Protein AF-0000000073372579 (afdb_homodimer)

pLDDT: mean 91.68, std 15.16, range [35.75, 98.88]

Solvent-accessible surface area (backbone atoms only — not comparable to full-atom values): 8568 Å² total; per-residue (Å²): 128,79,78,60,24,72,84,44,45,38,68,38,68,89,41,78,76,35,45,50,17,38,57,98,52,90,52,34,40,37,54,56,30,42,46,43,29,74,65,50,48,75,66,58,50,29,69,77,37,67,91,45,51,71,68,54,56,28,21,37,29,36,46,51,16,52,50,56,68,63,58,71,76,74,75,126,129,79,76,59,26,70,82,44,43,37,69,39,68,89,43,78,75,35,45,50,16,39,57,97,53,89,50,33,38,34,56,55,31,41,46,43,29,74,64,48,48,74,65,58,50,30,69,77,37,68,92,47,50,72,67,54,56,27,20,37,29,37,46,51,17,52,52,56,69,62,59,71,76,74,74,127

Secondary structure (DSSP, 8-state):
----GGGTEEE-TTSGGG-EEETTSS-BHHHHHHHHHTT--HHHHHHH-TT--HHHHHHHHHHHHHHHHH------/----GGGTEEE-TTSGGG-EEETTSS-BHHHHHHHHHTT--HHHHHHH-TT--HHHHHHHHHHHHHHHHH------

Radius of gyration: 15.0 Å; Cα contacts (8 Å, |Δi|>4): 223; chains: 2; bounding box: 38×39×27 Å

Organism: Flavobacterium johnsoniae (strain ATCC 17061 / DSM 2064 / JCM 8514 / BCRC 14874 / CCUG 350202 / NBRC 14942 / NCIMB 11054 / UW101) (NCBI:txid376686)

Foldseek 3Di:
DPLQLVVQWDFDCVAPNRAIAGPPDNHHLVNLVVCVVVPDDQVNVCVVPVVDDPSNSVSSVVVVVVVVVVPDPPDD/DPLQLVVQWDFDCVAPNRAIAGPPDNHHLVNLVVCVVVPDDQVNVCVVPVVDDPSNSVSSVVVVVVVVVVPDPPDD

Nearest PDB structures (foldseek):
  2ga1-assembly1_B  TM=8.868E-01  e=1.954E-04  Trichormus variabilis ATCC 29413
  5af3-assembly1_B  TM=8.336E-01  e=3.676E-03  Mycobacterium tuberculosis H37Rv
  5af3-assembly1_A  TM=8.341E-01  e=8.337E-03  Mycobacterium tuberculosis H37Rv
  2ga1-assembly1_B  TM=8.869E-01  e=1.954E-04  Trichormus variabilis ATCC 29413
  5af3-assembly1_B  TM=8.335E-01  e=3.676E-03  Mycobacterium tuberculosis H37Rv

Structure (mmCIF, N/CA/C/O backbone):
data_AF-0000000073372579-model_v1
#
loop_
_entity.id
_entity.type
_entity.pdbx_description
1 polymer 'DUF433 domain-containing protein'
#
loop_
_atom_site.group_PDB
_atom_site.id
_atom_site.type_symbol
_atom_site.label_atom_id
_atom_site.label_alt_id
_atom_site.label_comp_id
_atom_site.label_asym_id
_atom_site.label_entity_id
_atom_site.label_seq_id
_atom_site.pdbx_PDB_ins_code
_atom_site.Cartn_x
_atom_site.Cartn_y
_atom_site.Cartn_z
_atom_site.occupancy
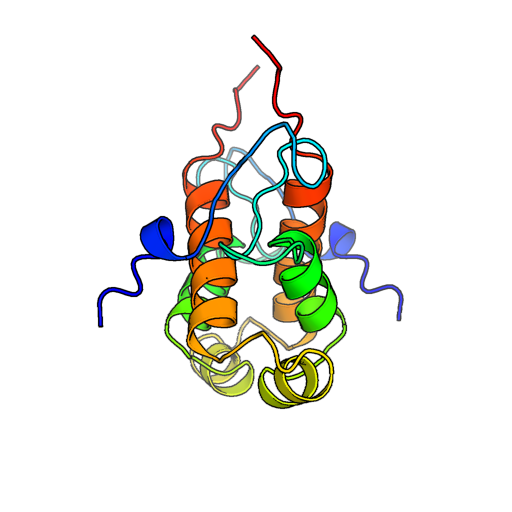_atom_site.B_iso_or_equiv
_atom_site.auth_seq_id
_atom_site.auth_comp_id
_atom_site.auth_a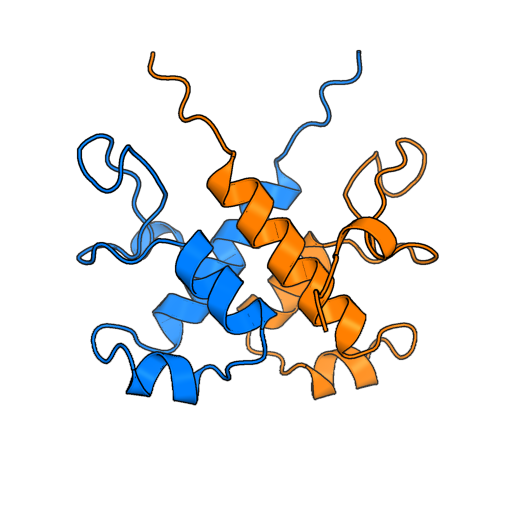sym_id
_atom_site.auth_atom_id
_atom_site.pdbx_PDB_model_num
ATOM 1 N N . MET A 1 1 ? -5.254 -12.469 15.055 1 38.47 1 MET A N 1
ATOM 2 C CA . MET A 1 1 ? -4.762 -13.039 13.805 1 38.47 1 MET A CA 1
ATOM 3 C C . MET A 1 1 ? -3.584 -12.227 13.266 1 38.47 1 MET A C 1
ATOM 5 O O . MET A 1 1 ? -3.721 -11.039 12.992 1 38.47 1 MET A O 1
ATOM 9 N N . ASN A 1 2 ? -2.465 -12.438 13.742 1 44.81 2 ASN A N 1
ATOM 10 C CA . ASN A 1 2 ? -1.222 -11.742 13.414 1 44.81 2 ASN A CA 1
ATOM 11 C C . ASN A 1 2 ? -0.995 -11.695 11.906 1 44.81 2 ASN A C 1
ATOM 13 O O . ASN A 1 2 ? -0.797 -12.727 11.266 1 44.81 2 ASN A O 1
ATOM 17 N N . ASN A 1 3 ? -1.798 -10.961 11.125 1 57.41 3 ASN A N 1
ATOM 18 C CA . ASN A 1 3 ? -1.724 -10.992 9.672 1 57.41 3 ASN A CA 1
ATOM 19 C C . ASN A 1 3 ? -0.281 -10.906 9.18 1 57.41 3 ASN A C 1
ATOM 21 O O . ASN A 1 3 ? 0.253 -9.812 9.008 1 57.41 3 ASN A O 1
ATOM 25 N N . ASN A 1 4 ? 0.345 -12.102 9.602 1 79.12 4 ASN A N 1
ATOM 26 C CA . ASN A 1 4 ? 1.738 -12.188 9.18 1 79.12 4 ASN A CA 1
ATOM 27 C C . ASN A 1 4 ? 1.854 -12.312 7.66 1 79.12 4 ASN A C 1
ATOM 29 O O . ASN A 1 4 ? 1.575 -13.375 7.102 1 79.12 4 ASN A O 1
ATOM 33 N N . TRP A 1 5 ? 1.971 -11.172 6.969 1 92.25 5 TRP A N 1
ATOM 34 C CA . TRP A 1 5 ? 2.074 -11.156 5.516 1 92.25 5 TRP A CA 1
ATOM 35 C C . TRP A 1 5 ? 3.217 -12.039 5.035 1 92.25 5 TRP A C 1
ATOM 37 O O . TRP A 1 5 ? 3.248 -12.453 3.875 1 92.25 5 TRP A O 1
ATOM 47 N N . GLN A 1 6 ? 4.102 -12.484 5.898 1 91.81 6 GLN A N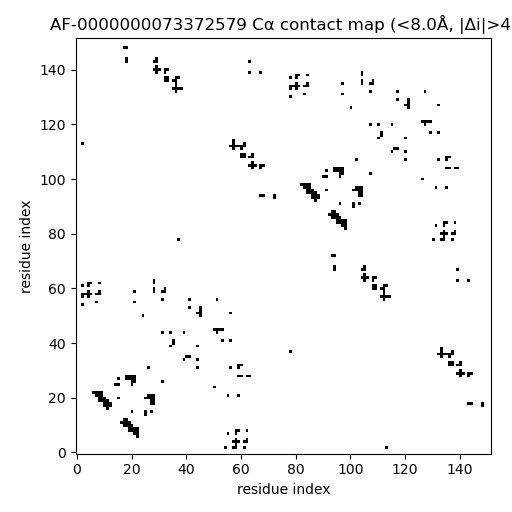 1
ATOM 48 C CA . GLN A 1 6 ? 5.332 -13.164 5.523 1 91.81 6 GLN A CA 1
ATOM 49 C C . GLN A 1 6 ? 5.039 -14.555 4.957 1 91.81 6 GLN A C 1
ATOM 51 O O . GLN A 1 6 ? 5.805 -15.07 4.137 1 91.81 6 GLN A O 1
ATOM 56 N N . ASN A 1 7 ? 3.939 -15.109 5.363 1 94.44 7 ASN A N 1
ATOM 57 C CA . ASN A 1 7 ? 3.59 -16.438 4.867 1 94.44 7 ASN A CA 1
ATOM 58 C C . ASN A 1 7 ? 2.799 -16.359 3.564 1 94.44 7 ASN A C 1
ATOM 60 O O . ASN A 1 7 ? 2.65 -17.359 2.859 1 94.44 7 ASN A O 1
ATOM 64 N N . LEU A 1 8 ? 2.367 -15.172 3.229 1 97.81 8 LEU A N 1
ATOM 65 C CA . LEU A 1 8 ? 1.444 -15.047 2.105 1 97.81 8 LEU A CA 1
ATOM 66 C C . LEU A 1 8 ? 2.107 -14.328 0.933 1 97.81 8 LEU A C 1
ATOM 68 O O . LEU A 1 8 ? 1.608 -14.383 -0.194 1 97.81 8 LEU A O 1
ATOM 72 N N . ILE A 1 9 ? 3.188 -13.664 1.199 1 98.12 9 ILE A N 1
ATOM 73 C CA . ILE A 1 9 ? 3.891 -12.906 0.167 1 98.12 9 ILE A CA 1
ATOM 74 C C . ILE A 1 9 ? 5.262 -13.531 -0.081 1 98.12 9 ILE A C 1
ATOM 76 O O . ILE A 1 9 ? 5.984 -13.859 0.865 1 98.12 9 ILE A O 1
ATOM 80 N N . SER A 1 10 ? 5.598 -13.703 -1.273 1 97.25 10 SER A N 1
ATOM 81 C CA . SER A 1 10 ? 6.906 -14.25 -1.62 1 97.25 10 SER A CA 1
ATOM 82 C C . SER A 1 10 ? 7.59 -13.398 -2.689 1 97.25 10 SER A C 1
ATOM 84 O O . SER A 1 10 ? 6.926 -12.68 -3.436 1 97.25 10 SER A O 1
ATOM 86 N N . ILE A 1 11 ? 8.875 -13.477 -2.705 1 96.38 11 ILE A N 1
ATOM 87 C CA . ILE A 1 11 ? 9.711 -12.852 -3.721 1 96.38 11 ILE A CA 1
ATOM 88 C C . ILE A 1 11 ? 10.594 -13.906 -4.387 1 96.38 11 ILE A C 1
ATOM 90 O O . ILE A 1 11 ? 11.398 -14.562 -3.719 1 96.38 11 ILE A O 1
ATOM 94 N N . ASN A 1 12 ? 10.375 -14.125 -5.586 1 96 12 ASN A N 1
ATOM 95 C CA . ASN A 1 12 ? 11.094 -15.094 -6.406 1 96 12 ASN A CA 1
ATOM 96 C C . ASN A 1 12 ? 11.602 -14.461 -7.699 1 96 12 ASN A C 1
ATOM 98 O O . ASN A 1 12 ? 10.812 -14 -8.523 1 96 12 ASN A O 1
ATOM 102 N N . PRO A 1 13 ? 12.93 -14.391 -7.871 1 94.94 13 PRO A N 1
ATOM 103 C CA . PRO A 1 13 ? 13.484 -13.742 -9.062 1 94.94 13 PRO A CA 1
ATOM 104 C C . PRO A 1 13 ? 12.93 -14.32 -10.359 1 94.94 13 PRO A C 1
ATOM 106 O O . PRO A 1 13 ? 12.867 -13.617 -11.375 1 94.94 13 PRO A O 1
ATOM 109 N N . ASP A 1 14 ? 12.461 -15.516 -10.312 1 95.25 14 ASP A N 1
ATOM 110 C CA . ASP A 1 14 ? 11.977 -16.188 -11.516 1 95.25 14 ASP A CA 1
ATOM 111 C C . ASP A 1 14 ? 10.492 -15.898 -11.75 1 95.25 14 ASP A C 1
ATOM 113 O O . ASP A 1 14 ? 9.938 -16.281 -12.781 1 95.25 14 ASP A O 1
ATOM 117 N N . ILE A 1 15 ? 9.875 -15.273 -10.828 1 95.25 15 ILE A N 1
ATOM 118 C CA . ILE A 1 15 ? 8.453 -14.938 -10.914 1 95.25 15 ILE A CA 1
ATOM 119 C C . ILE A 1 15 ? 8.281 -13.422 -10.906 1 95.25 15 ILE A C 1
ATOM 121 O O . ILE A 1 15 ? 8.641 -12.75 -9.938 1 95.25 15 ILE A O 1
ATOM 125 N N . ARG A 1 16 ? 7.637 -12.945 -11.969 1 96.12 16 ARG A N 1
ATOM 126 C CA . ARG A 1 16 ? 7.391 -11.516 -12.102 1 96.12 16 ARG A CA 1
ATOM 127 C C . ARG A 1 16 ? 8.648 -10.711 -11.781 1 96.12 16 ARG A C 1
ATOM 129 O O . ARG A 1 16 ? 8.578 -9.719 -11.055 1 96.12 16 ARG A O 1
ATOM 136 N N . PHE A 1 17 ? 9.789 -11.18 -12.234 1 94.19 17 PHE A N 1
ATOM 137 C CA . PHE A 1 17 ? 11.07 -10.492 -12.141 1 94.19 17 PHE A CA 1
ATOM 138 C C . PHE A 1 17 ? 11.391 -10.141 -10.695 1 94.19 17 PHE A C 1
ATOM 140 O O . PHE A 1 17 ? 11.977 -9.086 -10.422 1 94.19 17 PHE A O 1
ATOM 147 N N . GLY A 1 18 ? 10.906 -10.914 -9.711 1 95.5 18 GLY A N 1
ATOM 148 C CA . GLY A 1 18 ? 11.297 -10.734 -8.32 1 95.5 18 GLY A CA 1
ATOM 149 C C . GLY A 1 18 ? 10.367 -9.82 -7.555 1 95.5 18 GLY A C 1
ATOM 150 O O . GLY A 1 18 ? 10.586 -9.547 -6.371 1 95.5 18 GLY A O 1
ATOM 151 N N . LYS A 1 19 ? 9.312 -9.359 -8.281 1 96.62 19 LYS A N 1
ATOM 152 C CA . LYS A 1 19 ? 8.312 -8.57 -7.562 1 96.62 19 LYS A CA 1
ATOM 153 C C . LYS A 1 19 ? 7.641 -9.391 -6.469 1 96.62 19 LYS A C 1
ATOM 155 O O . LYS A 1 19 ? 7.414 -10.594 -6.641 1 96.62 19 LYS A O 1
ATOM 160 N N . PRO A 1 20 ? 7.309 -8.727 -5.332 1 97.75 20 PRO A N 1
ATOM 161 C CA . PRO A 1 20 ? 6.539 -9.469 -4.332 1 97.75 20 PRO A CA 1
ATOM 162 C C . PRO A 1 20 ? 5.172 -9.906 -4.844 1 97.75 20 PRO A C 1
ATOM 164 O O . PRO A 1 20 ? 4.426 -9.094 -5.398 1 97.75 20 PRO A O 1
ATOM 167 N N . THR A 1 21 ? 4.855 -11.141 -4.699 1 98.38 21 THR A N 1
ATOM 168 C CA . THR A 1 21 ? 3.6 -11.703 -5.184 1 98.38 21 THR A CA 1
ATOM 169 C C . THR A 1 21 ? 2.885 -12.469 -4.074 1 98.38 21 THR A C 1
ATOM 171 O O . THR A 1 21 ? 3.508 -12.867 -3.088 1 98.38 21 THR A O 1
ATOM 174 N N . ILE A 1 22 ? 1.526 -12.578 -4.18 1 98.62 22 ILE A N 1
ATOM 175 C CA . ILE A 1 22 ? 0.813 -13.539 -3.346 1 98.62 22 ILE A CA 1
ATOM 176 C C . ILE A 1 22 ? 1.336 -14.945 -3.617 1 98.62 22 ILE A C 1
ATOM 178 O O . ILE A 1 22 ? 1.317 -15.414 -4.758 1 98.62 22 ILE A O 1
ATOM 182 N N . THR A 1 23 ? 1.852 -15.57 -2.543 1 97.81 23 THR A N 1
ATOM 183 C CA . THR A 1 23 ? 2.473 -16.875 -2.684 1 97.81 23 THR A CA 1
ATOM 184 C C . THR A 1 23 ? 1.551 -17.844 -3.436 1 97.81 23 THR A C 1
ATOM 186 O O . THR A 1 23 ? 0.358 -17.922 -3.135 1 97.81 23 THR A O 1
ATOM 189 N N . GLY A 1 24 ? 2.043 -18.5 -4.395 1 96.75 24 GLY A N 1
ATOM 190 C CA . GLY A 1 24 ? 1.275 -19.469 -5.145 1 96.75 24 GLY A CA 1
ATOM 191 C C . GLY A 1 24 ? 0.524 -18.875 -6.316 1 96.75 24 GLY A C 1
ATOM 192 O O . GLY A 1 24 ? -0.189 -19.578 -7.035 1 96.75 24 GLY A O 1
ATOM 193 N N . THR A 1 25 ? 0.645 -17.547 -6.5 1 98 25 THR A N 1
ATOM 194 C CA . THR A 1 25 ? 0.031 -16.859 -7.625 1 98 25 THR A CA 1
ATOM 195 C C . THR A 1 25 ? 1.047 -15.953 -8.32 1 98 25 THR A C 1
ATOM 197 O O . THR A 1 25 ? 2.193 -15.852 -7.883 1 98 25 THR A O 1
ATOM 200 N N . ARG A 1 26 ? 0.7 -15.367 -9.391 1 97.81 26 ARG A N 1
ATOM 201 C CA . ARG A 1 26 ? 1.532 -14.375 -10.07 1 97.81 26 ARG A CA 1
ATOM 202 C C . ARG A 1 26 ? 1.006 -12.969 -9.836 1 97.81 26 ARG A C 1
ATOM 204 O O . ARG A 1 26 ? 1.362 -12.039 -10.562 1 97.81 26 ARG A O 1
ATOM 211 N N . ILE A 1 27 ? 0.078 -12.836 -8.891 1 98.62 27 ILE A N 1
ATOM 212 C CA . ILE A 1 27 ? -0.482 -11.531 -8.57 1 98.62 27 ILE A CA 1
ATOM 213 C C . ILE A 1 27 ? 0.463 -10.773 -7.637 1 98.62 27 ILE A C 1
ATOM 215 O O . ILE A 1 27 ? 0.738 -11.234 -6.523 1 98.62 27 ILE A O 1
ATOM 219 N N . CYS A 1 28 ? 0.896 -9.625 -8.07 1 98.4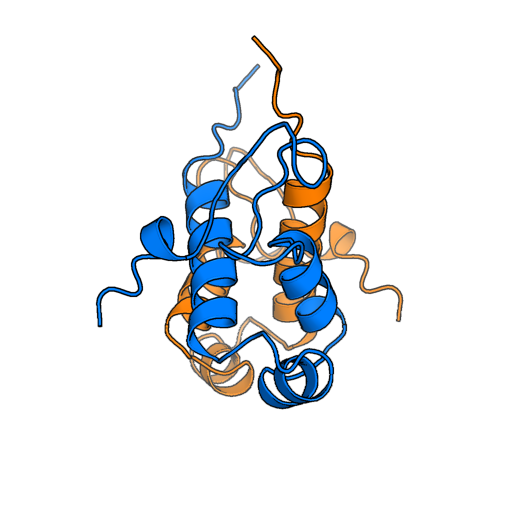4 28 CYS A N 1
ATOM 220 C CA . CYS A 1 28 ? 1.861 -8.836 -7.316 1 98.44 28 CYS A CA 1
ATOM 221 C C . CYS A 1 28 ? 1.16 -7.953 -6.289 1 98.44 28 CYS A C 1
ATOM 223 O O . CYS A 1 28 ? 0.005 -7.566 -6.484 1 98.44 28 CYS A O 1
ATOM 225 N N . VAL A 1 29 ? 1.934 -7.641 -5.285 1 98.62 29 VAL A N 1
ATOM 226 C CA . VAL A 1 29 ? 1.475 -6.664 -4.301 1 98.62 29 VAL A CA 1
ATOM 227 C C . VAL A 1 29 ? 1.059 -5.375 -5.004 1 98.62 29 VAL A C 1
ATOM 229 O O . VAL A 1 29 ? -0 -4.816 -4.715 1 98.62 29 VAL A O 1
ATOM 232 N N . SER A 1 30 ? 1.839 -4.902 -5.98 1 98.5 30 SER A N 1
ATOM 233 C CA . SER A 1 30 ? 1.55 -3.656 -6.684 1 98.5 30 SER A CA 1
ATOM 234 C C . SER A 1 30 ? 0.239 -3.75 -7.457 1 98.5 30 SER A C 1
ATOM 236 O O . SER A 1 30 ? -0.476 -2.756 -7.602 1 98.5 30 SER A O 1
ATOM 238 N N . ASP A 1 31 ? -0.118 -4.93 -7.973 1 98.62 31 ASP A N 1
ATOM 239 C CA . ASP A 1 31 ? -1.4 -5.098 -8.648 1 98.62 31 ASP A CA 1
ATOM 240 C C . ASP A 1 31 ? -2.562 -4.801 -7.707 1 98.62 31 ASP A C 1
ATOM 242 O O . ASP A 1 31 ? -3.445 -4.004 -8.031 1 98.62 31 ASP A O 1
ATOM 246 N N . ILE A 1 32 ? -2.496 -5.418 -6.566 1 98.81 32 ILE A N 1
ATOM 247 C CA . ILE A 1 32 ? -3.553 -5.285 -5.57 1 98.81 32 ILE A CA 1
ATOM 248 C C . ILE A 1 32 ? -3.668 -3.83 -5.125 1 98.81 32 ILE A C 1
ATOM 250 O O . ILE A 1 32 ? -4.77 -3.273 -5.082 1 98.81 32 ILE A O 1
ATOM 254 N N . LEU A 1 33 ? -2.525 -3.217 -4.848 1 98.69 33 LEU A N 1
ATOM 255 C CA . LEU A 1 33 ? -2.531 -1.82 -4.43 1 98.69 33 LEU A CA 1
ATOM 256 C C . LEU A 1 33 ? -3.09 -0.925 -5.531 1 98.69 33 LEU A C 1
ATOM 258 O O . LEU A 1 33 ? -3.799 0.043 -5.25 1 98.69 33 LEU A O 1
ATOM 262 N N . SER A 1 34 ? -2.76 -1.225 -6.75 1 98.5 34 SER A N 1
ATOM 263 C CA . SER A 1 34 ? -3.246 -0.446 -7.883 1 98.5 34 SER A CA 1
ATOM 264 C C . SER A 1 34 ? -4.762 -0.547 -8.016 1 98.5 34 SER A C 1
ATOM 266 O O . SER A 1 34 ? -5.441 0.458 -8.234 1 98.5 34 SER A O 1
ATOM 268 N N . TRP A 1 35 ? -5.32 -1.741 -7.871 1 98.62 35 TRP A N 1
ATOM 269 C CA . TRP A 1 35 ? -6.766 -1.913 -7.949 1 98.62 35 TRP A CA 1
ATOM 270 C C . TRP A 1 35 ? -7.465 -1.133 -6.844 1 98.62 35 TRP A C 1
ATOM 272 O O . TRP A 1 35 ? -8.453 -0.439 -7.094 1 98.62 35 TRP A O 1
ATOM 282 N N . LEU A 1 36 ? -6.91 -1.224 -5.656 1 98.31 36 LEU A N 1
ATOM 283 C CA . LEU A 1 36 ? -7.469 -0.472 -4.535 1 98.31 36 LEU A CA 1
ATOM 284 C C . LEU A 1 36 ? -7.395 1.028 -4.797 1 98.31 36 LEU A C 1
ATOM 286 O O . LEU A 1 36 ? -8.312 1.772 -4.438 1 98.31 36 LEU A O 1
ATOM 290 N N . SER A 1 37 ? -6.324 1.461 -5.453 1 98 37 SER A N 1
ATOM 291 C CA . SER A 1 37 ? -6.074 2.885 -5.645 1 98 37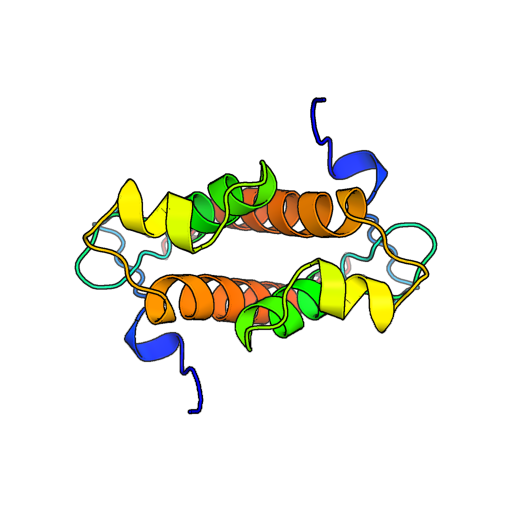 SER A CA 1
ATOM 292 C C . SER A 1 37 ? -7.062 3.492 -6.633 1 98 37 SER A C 1
ATOM 294 O O . SER A 1 37 ? -7.258 4.707 -6.656 1 98 37 SER A O 1
ATOM 296 N N . ILE A 1 38 ? -7.664 2.689 -7.441 1 96.88 38 ILE A N 1
ATOM 297 C CA . ILE A 1 38 ? -8.633 3.23 -8.391 1 96.88 38 ILE A CA 1
ATOM 298 C C . ILE A 1 38 ? -10.047 2.99 -7.879 1 96.88 38 ILE A C 1
ATOM 300 O O . ILE A 1 38 ? -11.023 3.131 -8.625 1 96.88 38 ILE A O 1
ATOM 304 N N . GLY A 1 39 ? -10.148 2.477 -6.641 1 95.69 39 GLY A N 1
ATOM 305 C CA . GLY A 1 39 ? -11.43 2.512 -5.953 1 95.69 39 GLY A CA 1
ATOM 306 C C . GLY A 1 39 ? -12.109 1.154 -5.887 1 95.69 39 GLY A C 1
ATOM 307 O O . GLY A 1 39 ? -13.227 1.037 -5.379 1 95.69 39 GLY A O 1
ATOM 308 N N . MET A 1 40 ? -11.469 0.153 -6.375 1 97.56 40 MET A N 1
ATOM 309 C CA . MET A 1 40 ? -12.078 -1.169 -6.258 1 97.56 40 MET A CA 1
ATOM 310 C C . MET A 1 40 ? -12.141 -1.614 -4.801 1 97.56 40 MET A C 1
ATOM 312 O O . MET A 1 40 ? -11.195 -1.387 -4.039 1 97.56 40 MET A O 1
ATOM 316 N N . SER A 1 41 ? -13.266 -2.266 -4.418 1 96.88 41 SER A N 1
ATOM 317 C CA . SER A 1 41 ? -13.391 -2.828 -3.076 1 96.88 41 SER A CA 1
ATOM 318 C C . SER A 1 41 ? -12.703 -4.184 -2.977 1 96.88 41 SER A C 1
ATOM 320 O O . SER A 1 41 ? -12.344 -4.777 -3.994 1 96.88 41 SER A O 1
ATOM 322 N N . PHE A 1 42 ? -12.492 -4.691 -1.723 1 97.75 42 PHE A N 1
ATOM 323 C CA . PHE A 1 42 ? -11.961 -6.039 -1.525 1 97.75 42 PHE A CA 1
ATOM 324 C C . PHE A 1 42 ? -12.82 -7.07 -2.244 1 97.75 42 PHE A C 1
ATOM 326 O O . PHE A 1 42 ? -12.297 -7.957 -2.924 1 97.75 42 PHE A O 1
ATOM 333 N N . GLU A 1 43 ? -14.086 -6.875 -2.148 1 97.75 43 GLU A N 1
ATOM 334 C CA . GLU A 1 43 ? -15.031 -7.824 -2.736 1 97.75 43 GLU A CA 1
ATOM 335 C C . GLU A 1 43 ? -14.922 -7.832 -4.258 1 97.75 43 GLU A C 1
ATOM 337 O O . GLU A 1 43 ? -14.938 -8.898 -4.879 1 97.75 43 GLU A O 1
ATOM 342 N N . GLU A 1 44 ? -14.875 -6.68 -4.867 1 98.44 44 GLU A N 1
ATOM 343 C CA . GLU A 1 44 ? -14.742 -6.582 -6.316 1 98.44 44 GLU A CA 1
ATOM 344 C C . GLU A 1 44 ? -13.461 -7.266 -6.797 1 98.44 44 GLU A C 1
ATOM 346 O O . GLU A 1 44 ? -13.477 -7.988 -7.797 1 98.44 44 GLU A O 1
ATOM 351 N N . ILE A 1 45 ? -12.391 -7.074 -6.098 1 98.75 45 ILE A N 1
ATOM 352 C CA . ILE A 1 45 ? -11.102 -7.656 -6.457 1 98.75 45 ILE A CA 1
ATOM 353 C C . ILE A 1 45 ? -11.18 -9.18 -6.379 1 98.75 45 ILE A C 1
ATOM 355 O O . ILE A 1 45 ? -10.742 -9.875 -7.301 1 98.75 45 ILE A O 1
ATOM 359 N N . ILE A 1 46 ? -11.805 -9.703 -5.312 1 98.56 46 ILE A N 1
ATOM 360 C CA . ILE A 1 46 ? -11.898 -11.141 -5.098 1 98.56 46 ILE A CA 1
ATOM 361 C C . ILE A 1 46 ? -12.812 -11.766 -6.152 1 98.56 46 ILE A C 1
ATOM 363 O O . ILE A 1 46 ? -12.555 -12.875 -6.621 1 98.56 46 ILE A O 1
ATOM 367 N N . GLU A 1 47 ? -13.844 -11.047 -6.547 1 98.62 47 GLU A N 1
ATOM 368 C CA . GLU A 1 47 ? -14.719 -11.516 -7.617 1 98.62 47 GLU A CA 1
ATOM 369 C C . GLU A 1 47 ? -13.969 -11.633 -8.938 1 98.62 47 GLU A C 1
ATOM 371 O O . GLU A 1 47 ? -14.148 -12.602 -9.68 1 98.62 47 GLU A O 1
ATOM 376 N N . ASP A 1 48 ? -13.07 -10.711 -9.273 1 98.56 48 ASP A N 1
ATOM 377 C CA . ASP A 1 48 ? -12.32 -10.672 -10.523 1 98.56 48 ASP A CA 1
ATOM 378 C C . ASP A 1 48 ? -11.156 -11.664 -10.492 1 98.56 48 ASP A C 1
ATOM 380 O O . ASP A 1 48 ? -10.75 -12.18 -11.539 1 98.56 48 ASP A O 1
ATOM 384 N N . PHE A 1 49 ? -10.625 -11.852 -9.32 1 98.62 49 PHE A N 1
ATOM 385 C CA . PHE A 1 49 ? -9.508 -12.766 -9.109 1 98.62 49 PHE A CA 1
ATOM 386 C C . PHE A 1 49 ? -9.812 -13.742 -7.977 1 98.62 49 PHE A C 1
ATOM 388 O O . PHE A 1 49 ? -9.273 -13.609 -6.875 1 98.62 49 PHE A O 1
ATOM 395 N N . PRO A 1 50 ? -10.539 -14.758 -8.305 1 98.38 50 PRO A N 1
ATOM 396 C CA . PRO A 1 50 ? -11.047 -15.672 -7.277 1 98.38 50 PRO A CA 1
ATOM 397 C C . PRO A 1 50 ? -9.93 -16.453 -6.578 1 98.38 50 PRO A C 1
ATOM 399 O O . PRO A 1 50 ? -10.164 -17.078 -5.547 1 98.38 50 PRO A O 1
ATOM 402 N N . GLU A 1 51 ? -8.734 -16.422 -7.152 1 98.06 51 GLU A N 1
ATOM 403 C CA . GLU A 1 51 ? -7.59 -17.047 -6.484 1 98.06 51 GLU A CA 1
ATOM 404 C C . GLU A 1 51 ? -7.18 -16.25 -5.242 1 98.06 51 GLU A C 1
ATOM 406 O O . GLU A 1 51 ? -6.422 -16.75 -4.41 1 98.06 51 GLU A O 1
ATOM 411 N N . LEU A 1 52 ? -7.695 -15.086 -5.145 1 98.44 52 LEU A N 1
ATOM 412 C CA . LEU A 1 52 ? -7.402 -14.25 -3.99 1 98.44 52 LEU A CA 1
ATOM 413 C C . LEU A 1 52 ? -8.5 -14.359 -2.941 1 98.44 52 LEU A C 1
ATOM 415 O O . LEU A 1 52 ? -9.656 -14.641 -3.275 1 98.44 52 LEU A O 1
ATOM 419 N N . ASN A 1 53 ? -8.141 -14.188 -1.697 1 97.69 53 ASN A N 1
AT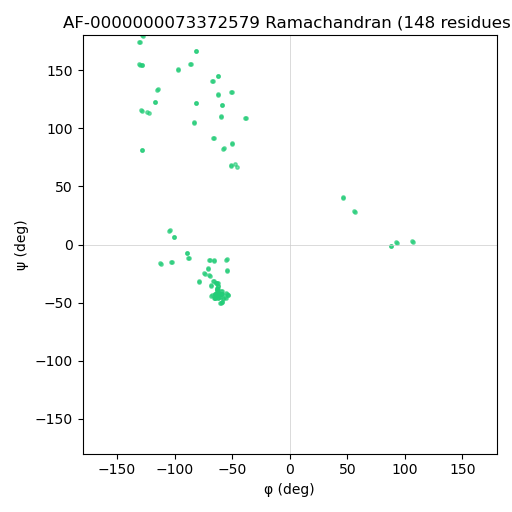OM 420 C CA . ASN A 1 53 ? -9.102 -13.977 -0.621 1 97.69 53 ASN A CA 1
ATOM 421 C C . ASN A 1 53 ? -8.758 -12.727 0.193 1 97.69 53 ASN A C 1
ATOM 423 O O . ASN A 1 53 ? -7.793 -12.023 -0.114 1 97.69 53 ASN A O 1
ATOM 427 N N . LYS A 1 54 ? -9.609 -12.469 1.199 1 97.56 54 LYS A N 1
ATOM 428 C CA . LYS A 1 54 ? -9.461 -11.25 1.988 1 97.56 54 LYS A CA 1
ATOM 429 C C . LYS A 1 54 ? -8.086 -11.195 2.654 1 97.56 54 LYS A C 1
ATOM 431 O O . LYS A 1 54 ? -7.461 -10.133 2.715 1 97.56 54 LYS A O 1
ATOM 436 N N . GLU A 1 55 ? -7.598 -12.297 3.152 1 97.31 55 GLU A N 1
ATOM 437 C CA . GLU A 1 55 ? -6.312 -12.344 3.836 1 97.31 55 GLU A CA 1
ATOM 438 C C . GLU A 1 55 ? -5.172 -11.969 2.893 1 97.31 55 GLU A C 1
ATOM 440 O O . GLU A 1 55 ? -4.184 -11.367 3.314 1 97.31 55 GLU A O 1
ATOM 445 N N . HIS A 1 56 ? -5.277 -12.297 1.619 1 98.31 56 HIS A N 1
ATOM 446 C CA . HIS A 1 56 ? -4.266 -11.945 0.628 1 98.31 56 HIS A CA 1
ATOM 447 C C . HIS A 1 56 ? -4.18 -10.43 0.449 1 98.31 56 HIS A C 1
ATOM 449 O O . HIS A 1 56 ? -3.084 -9.875 0.375 1 98.31 56 HIS A O 1
ATOM 455 N N . ILE A 1 57 ? -5.367 -9.828 0.409 1 98.56 57 ILE A N 1
ATOM 456 C CA . ILE A 1 57 ? -5.41 -8.383 0.214 1 98.56 57 ILE A CA 1
ATOM 457 C C . ILE A 1 57 ? -4.836 -7.68 1.441 1 98.56 57 ILE A C 1
ATOM 459 O O . ILE A 1 57 ? -4.012 -6.77 1.314 1 98.56 57 ILE A O 1
ATOM 463 N N . LEU A 1 58 ? -5.238 -8.172 2.625 1 98.38 58 LEU A N 1
ATOM 464 C CA . LEU A 1 58 ? -4.715 -7.594 3.861 1 98.38 58 LEU A CA 1
ATOM 465 C C . LEU A 1 58 ? -3.209 -7.801 3.965 1 98.38 58 LEU A C 1
ATOM 467 O O . LEU A 1 58 ? -2.484 -6.91 4.41 1 98.38 58 LEU A O 1
ATOM 471 N N . ALA A 1 59 ? -2.713 -8.93 3.529 1 98.38 59 ALA A N 1
ATOM 472 C CA . ALA A 1 59 ? -1.281 -9.219 3.545 1 98.38 59 ALA A CA 1
ATOM 473 C C . ALA A 1 59 ? -0.52 -8.273 2.619 1 98.38 59 ALA A C 1
ATOM 475 O O . ALA A 1 59 ? 0.56 -7.793 2.967 1 98.38 59 ALA A O 1
ATOM 476 N N . ALA A 1 60 ? -1.074 -8.039 1.438 1 98.62 60 ALA A N 1
ATOM 477 C CA . ALA A 1 60 ? -0.439 -7.109 0.505 1 98.62 60 ALA A CA 1
ATOM 478 C C . ALA A 1 60 ? -0.312 -5.715 1.118 1 98.62 60 ALA A C 1
ATOM 480 O O . ALA A 1 60 ? 0.737 -5.078 1.01 1 98.62 60 ALA A O 1
ATOM 481 N N . LEU A 1 61 ? -1.351 -5.32 1.762 1 98.62 61 LEU A N 1
ATOM 482 C CA . LEU A 1 61 ? -1.362 -4.016 2.418 1 98.62 61 LEU A CA 1
ATOM 483 C C . LEU A 1 61 ? -0.344 -3.971 3.553 1 98.62 61 LEU A C 1
ATOM 485 O O . LEU A 1 61 ? 0.391 -2.99 3.691 1 98.62 61 LEU A O 1
ATOM 489 N N . ALA A 1 62 ? -0.332 -4.988 4.348 1 98.44 62 ALA A N 1
ATOM 490 C CA . ALA A 1 62 ? 0.608 -5.055 5.465 1 98.44 62 ALA A CA 1
ATOM 491 C C . ALA A 1 62 ? 2.051 -5.055 4.969 1 98.44 62 ALA A C 1
ATOM 493 O O . ALA A 1 62 ? 2.91 -4.379 5.539 1 98.44 62 ALA A O 1
ATOM 494 N N . PHE A 1 63 ? 2.291 -5.812 3.904 1 97.94 63 PHE A N 1
ATOM 495 C CA . PHE A 1 63 ? 3.615 -5.855 3.295 1 97.94 63 PHE A CA 1
ATOM 496 C C . PHE A 1 63 ? 4.047 -4.461 2.846 1 97.94 63 PHE A C 1
ATOM 498 O O . PHE A 1 63 ? 5.156 -4.02 3.16 1 97.94 63 PHE A O 1
ATOM 505 N N . ALA A 1 64 ? 3.17 -3.799 2.139 1 97.81 64 ALA A N 1
ATOM 506 C CA . ALA A 1 64 ? 3.482 -2.463 1.636 1 97.81 64 ALA A CA 1
ATOM 507 C C . ALA A 1 64 ? 3.717 -1.484 2.783 1 97.81 64 ALA A C 1
ATOM 509 O O . ALA A 1 64 ? 4.602 -0.628 2.707 1 97.81 64 ALA A O 1
ATOM 510 N N . ALA A 1 65 ? 2.896 -1.57 3.818 1 97.5 65 ALA A N 1
ATOM 511 C CA . ALA A 1 65 ? 3.102 -0.727 4.992 1 97.5 65 ALA A CA 1
ATOM 512 C C . ALA A 1 65 ? 4.488 -0.945 5.59 1 97.5 65 ALA A C 1
ATOM 514 O O . ALA A 1 65 ? 5.184 0.016 5.93 1 97.5 65 ALA A O 1
ATOM 515 N N . ASN A 1 66 ? 4.859 -2.164 5.734 1 96 66 ASN A N 1
ATOM 516 C CA . ASN A 1 66 ? 6.168 -2.512 6.273 1 96 66 ASN A CA 1
ATOM 517 C C . ASN A 1 66 ? 7.297 -1.968 5.398 1 96 66 ASN A C 1
ATOM 519 O O . ASN A 1 66 ? 8.289 -1.445 5.914 1 96 66 ASN A O 1
ATOM 523 N N . ARG A 1 67 ? 7.156 -2.137 4.094 1 94.38 67 ARG A N 1
ATOM 524 C CA . ARG A 1 67 ? 8.133 -1.61 3.148 1 94.38 67 ARG A CA 1
ATOM 525 C C . ARG A 1 67 ? 8.328 -0.109 3.336 1 94.38 67 ARG A C 1
ATOM 527 O O . ARG A 1 67 ? 9.453 0.38 3.367 1 94.38 67 ARG A O 1
ATOM 534 N N . GLU A 1 68 ? 7.211 0.626 3.469 1 94.12 68 GLU A N 1
ATOM 535 C CA . GLU A 1 68 ? 7.289 2.072 3.645 1 94.12 68 GLU A CA 1
ATOM 536 C C . GLU A 1 68 ? 7.953 2.434 4.969 1 94.12 68 GLU A C 1
ATOM 538 O O . GLU A 1 68 ? 8.656 3.441 5.062 1 94.12 68 GLU A O 1
ATOM 543 N N . ASN A 1 69 ? 7.781 1.602 5.957 1 92.81 69 ASN A N 1
ATOM 544 C CA . ASN A 1 69 ? 8.336 1.87 7.277 1 92.81 69 ASN A CA 1
ATOM 545 C C . ASN A 1 69 ? 9.852 1.643 7.309 1 92.81 69 ASN A C 1
ATOM 547 O O . ASN A 1 69 ? 10.562 2.309 8.055 1 92.81 69 ASN A O 1
ATOM 551 N N . ILE A 1 70 ? 10.219 0.826 6.402 1 88.88 70 ILE A N 1
ATOM 552 C CA . ILE A 1 70 ? 11.633 0.461 6.496 1 88.88 70 ILE A CA 1
ATOM 553 C C . ILE A 1 70 ? 12.43 1.215 5.438 1 88.88 70 ILE A C 1
ATOM 555 O O . ILE A 1 70 ? 13.664 1.211 5.461 1 88.88 70 ILE A O 1
ATOM 559 N N . THR A 1 71 ? 11.711 1.801 4.438 1 81.25 71 THR A N 1
ATOM 560 C CA . THR A 1 71 ? 12.414 2.557 3.412 1 81.25 71 THR A CA 1
ATOM 561 C C . THR A 1 71 ? 13.195 3.713 4.031 1 81.25 71 THR A C 1
ATOM 563 O O . THR A 1 71 ? 12.633 4.527 4.766 1 81.25 71 THR A O 1
ATOM 566 N N . LYS A 1 72 ? 14.633 3.541 4.004 1 64.5 72 LYS A N 1
ATOM 567 C CA . LYS A 1 72 ? 15.578 4.508 4.559 1 64.5 72 LYS A CA 1
ATOM 568 C C . LYS A 1 72 ? 15.852 5.637 3.57 1 64.5 72 LYS A C 1
ATOM 570 O O . LYS A 1 72 ? 15.992 5.395 2.369 1 64.5 72 LYS A O 1
ATOM 575 N N . ILE A 1 73 ? 15.258 6.836 3.869 1 58.06 73 ILE A N 1
ATOM 576 C CA . ILE A 1 73 ? 15.672 7.98 3.062 1 58.06 73 ILE A CA 1
ATOM 577 C C . ILE A 1 73 ? 17.172 8.18 3.188 1 58.06 73 ILE A C 1
ATOM 579 O O . ILE A 1 73 ? 17.703 8.281 4.297 1 58.06 73 ILE A O 1
ATOM 583 N N . ILE A 1 74 ? 17.906 7.414 2.402 1 49.91 74 ILE A N 1
ATOM 584 C CA . ILE A 1 74 ? 19.344 7.633 2.443 1 49.91 74 ILE A CA 1
ATOM 585 C C . ILE A 1 74 ? 19.641 9.125 2.273 1 49.91 74 ILE A C 1
ATOM 587 O O . ILE A 1 74 ? 19.281 9.727 1.261 1 49.91 74 ILE A O 1
ATOM 591 N N . ALA A 1 75 ? 19.625 9.805 3.381 1 46.12 75 ALA A N 1
ATOM 592 C CA . ALA A 1 75 ? 20.141 11.172 3.434 1 46.12 75 ALA A CA 1
ATOM 593 C C . ALA A 1 75 ? 21.375 11.312 2.557 1 46.12 75 ALA A C 1
ATOM 595 O O . ALA A 1 75 ? 22.312 10.5 2.637 1 46.12 75 ALA A O 1
ATOM 596 N N . ALA A 1 76 ? 21.297 12 1.432 1 35.75 76 ALA A N 1
ATOM 597 C CA . ALA A 1 76 ? 22.578 12.461 0.896 1 35.75 76 ALA A CA 1
ATOM 598 C C . ALA A 1 76 ? 23.281 13.367 1.895 1 35.75 76 ALA A C 1
ATOM 600 O O . ALA A 1 76 ? 22.641 14.062 2.684 1 35.75 76 ALA A O 1
ATOM 601 N N . MET B 1 1 ? -10.203 10.82 -13.594 1 38.5 1 MET B N 1
ATOM 602 C CA . MET B 1 1 ? -9.555 11.516 -12.492 1 38.5 1 MET B CA 1
ATOM 603 C C . MET B 1 1 ? -8.18 10.922 -12.203 1 38.5 1 MET B C 1
ATOM 605 O O . MET B 1 1 ? -8.062 9.742 -11.875 1 38.5 1 MET B O 1
ATOM 609 N N . ASN B 1 2 ? -7.238 11.258 -12.922 1 45.53 2 ASN B N 1
ATOM 610 C CA . ASN B 1 2 ? -5.859 10.773 -12.875 1 45.53 2 ASN B CA 1
ATOM 611 C C . ASN B 1 2 ? -5.285 10.859 -11.469 1 45.53 2 ASN B C 1
ATOM 613 O O . ASN B 1 2 ? -5.098 11.953 -10.93 1 45.53 2 ASN B O 1
ATOM 617 N N . ASN B 1 3 ? -5.762 10.078 -10.492 1 57.97 3 ASN B N 1
ATOM 618 C CA . ASN B 1 3 ? -5.359 10.234 -9.094 1 57.97 3 ASN B CA 1
ATOM 619 C C . ASN B 1 3 ? -3.844 10.359 -8.961 1 57.97 3 ASN B C 1
ATOM 621 O O . ASN B 1 3 ? -3.131 9.352 -8.961 1 57.97 3 ASN B O 1
ATOM 625 N N . ASN B 1 4 ? -3.518 11.617 -9.531 1 79.44 4 ASN B N 1
ATOM 626 C CA . ASN B 1 4 ? -2.094 11.914 -9.422 1 79.44 4 ASN B CA 1
ATOM 627 C C . ASN B 1 4 ? -1.671 12.086 -7.961 1 79.44 4 ASN B C 1
ATOM 629 O O . ASN B 1 4 ? -1.968 13.109 -7.344 1 79.44 4 ASN B O 1
ATOM 633 N N . TRP B 1 5 ? -1.232 10.984 -7.336 1 92.5 5 TRP B N 1
ATOM 634 C CA . TRP B 1 5 ? -0.82 11 -5.938 1 92.5 5 TRP B CA 1
ATOM 635 C C . TRP B 1 5 ? 0.259 12.055 -5.699 1 92.5 5 TRP B C 1
ATOM 637 O O . TRP B 1 5 ? 0.476 12.484 -4.562 1 92.5 5 TRP B O 1
ATOM 647 N N . GLN B 1 6 ? 0.867 12.594 -6.723 1 92 6 GLN B N 1
ATOM 648 C CA . GLN B 1 6 ? 2.041 13.453 -6.609 1 92 6 GLN B CA 1
ATOM 649 C C . GLN B 1 6 ? 1.686 14.789 -5.969 1 92 6 GLN B C 1
ATOM 651 O O . GLN B 1 6 ? 2.525 15.422 -5.324 1 92 6 GLN B O 1
ATOM 656 N N . ASN B 1 7 ? 0.459 15.18 -6.125 1 94.5 7 ASN B N 1
ATOM 657 C CA . ASN B 1 7 ? 0.041 16.453 -5.547 1 94.5 7 ASN B CA 1
ATOM 658 C C . ASN B 1 7 ? -0.427 16.281 -4.102 1 94.5 7 ASN B C 1
ATOM 660 O O . ASN B 1 7 ? -0.56 17.266 -3.369 1 94.5 7 ASN B O 1
ATOM 664 N N . LEU B 1 8 ? -0.603 15.047 -3.688 1 97.81 8 LEU B N 1
ATOM 665 C CA . LEU B 1 8 ? -1.229 14.812 -2.391 1 97.81 8 LEU B CA 1
ATOM 666 C C . LEU B 1 8 ? -0.232 14.211 -1.406 1 97.81 8 LEU B C 1
ATOM 668 O O . LEU B 1 8 ? -0.476 14.203 -0.198 1 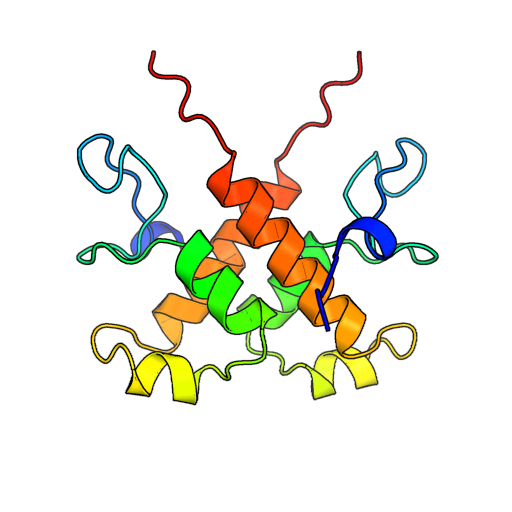97.81 8 LEU B O 1
ATOM 672 N N . ILE B 1 9 ? 0.85 13.719 -1.912 1 98.19 9 ILE B N 1
ATOM 673 C CA . ILE B 1 9 ? 1.863 13.086 -1.072 1 98.19 9 ILE B CA 1
ATOM 674 C C . ILE B 1 9 ? 3.154 13.898 -1.122 1 98.19 9 ILE B C 1
ATOM 676 O O . ILE B 1 9 ? 3.592 14.32 -2.197 1 98.19 9 ILE B O 1
ATOM 680 N N . SER B 1 10 ? 3.705 14.141 -0.03 1 97.31 10 SER B N 1
ATOM 681 C CA . SER B 1 10 ? 4.969 14.867 0.03 1 97.31 10 SER B CA 1
ATOM 682 C C . SER B 1 10 ? 5.984 14.148 0.905 1 97.31 10 SER B C 1
ATOM 684 O O . SER B 1 10 ? 5.613 13.344 1.765 1 97.31 10 SER B O 1
ATOM 686 N N . ILE B 1 11 ? 7.223 14.375 0.637 1 96.38 11 ILE B N 1
ATOM 687 C CA . ILE B 1 11 ? 8.344 13.898 1.431 1 96.38 11 ILE B CA 1
ATOM 688 C C . ILE B 1 11 ? 9.188 15.078 1.902 1 96.38 11 ILE B C 1
ATOM 690 O O . ILE B 1 11 ? 9.727 15.828 1.086 1 96.38 11 ILE B O 1
ATOM 694 N N . ASN B 1 12 ? 9.203 15.305 3.123 1 96.06 12 ASN B N 1
ATOM 695 C CA . ASN B 1 12 ? 9.938 16.391 3.781 1 96.06 12 ASN B CA 1
ATOM 696 C C . ASN B 1 12 ? 10.797 15.859 4.926 1 96.06 12 ASN B C 1
ATOM 698 O O . ASN B 1 12 ? 10.273 15.305 5.898 1 96.06 12 ASN B O 1
ATOM 702 N N . PRO B 1 13 ? 12.133 15.969 4.805 1 95 13 PRO B N 1
ATOM 703 C CA . PRO B 1 13 ? 13.016 15.422 5.836 1 95 13 PRO B CA 1
ATOM 704 C C . PRO B 1 13 ? 12.688 15.938 7.234 1 95 13 PRO B C 1
ATOM 706 O O . PRO B 1 13 ? 12.953 15.258 8.227 1 95 13 PRO B O 1
ATOM 709 N N . ASP B 1 14 ? 12.047 17.047 7.309 1 95.25 14 ASP B N 1
ATOM 710 C CA . ASP B 1 14 ? 11.742 17.656 8.602 1 95.25 14 ASP B CA 1
ATOM 711 C C . ASP B 1 14 ? 10.406 17.172 9.148 1 95.25 14 ASP B C 1
ATOM 713 O O . ASP B 1 14 ? 10.039 17.469 10.281 1 95.25 14 ASP B O 1
ATOM 717 N N . ILE B 1 15 ? 9.688 16.453 8.367 1 95.31 15 ILE B N 1
ATOM 718 C CA . ILE B 1 15 ? 8.383 15.922 8.758 1 95.31 15 ILE B CA 1
ATOM 719 C C . ILE B 1 15 ? 8.438 14.398 8.766 1 95.31 15 ILE B C 1
ATOM 721 O O . ILE B 1 15 ? 8.672 13.773 7.73 1 95.31 15 ILE B O 1
ATOM 725 N N . ARG B 1 16 ? 8.125 13.852 9.938 1 96.12 16 ARG B N 1
ATOM 726 C CA . ARG B 1 16 ? 8.125 12.398 10.102 1 96.12 16 ARG B CA 1
ATOM 727 C C . ARG B 1 16 ? 9.383 11.781 9.5 1 96.12 16 ARG B C 1
ATOM 729 O O . ARG B 1 16 ? 9.305 10.766 8.797 1 96.12 16 ARG B O 1
ATOM 736 N N . PHE B 1 17 ? 10.516 12.438 9.688 1 94.25 17 PHE B N 1
ATOM 737 C CA . PHE B 1 17 ? 11.828 11.938 9.312 1 94.25 17 PHE B CA 1
ATOM 738 C C . PHE B 1 17 ? 11.875 11.602 7.824 1 94.25 17 PHE B C 1
ATOM 740 O O . PHE B 1 17 ? 12.539 10.648 7.414 1 94.25 17 PHE B O 1
ATOM 747 N N . GLY B 1 18 ? 11.078 12.266 6.98 1 95.56 18 GLY B N 1
ATOM 748 C CA . GLY B 1 18 ? 11.18 12.125 5.535 1 95.56 18 GLY B CA 1
ATOM 749 C C . GLY B 1 18 ? 10.242 11.07 4.973 1 95.56 18 GLY B C 1
ATOM 750 O O . GLY B 1 18 ? 10.234 10.82 3.768 1 95.56 18 GLY B O 1
ATOM 751 N N . LYS B 1 19 ? 9.453 10.469 5.91 1 96.62 19 LYS B N 1
ATOM 752 C CA . LYS B 1 19 ? 8.445 9.531 5.418 1 96.62 19 LYS B CA 1
ATOM 753 C C . LYS B 1 19 ? 7.441 10.234 4.512 1 96.62 19 LYS B C 1
ATOM 755 O O . LYS B 1 19 ? 7.086 11.391 4.746 1 96.62 19 LYS B O 1
ATOM 760 N N . PRO B 1 20 ? 6.961 9.508 3.463 1 97.75 20 PRO B N 1
ATOM 761 C CA . PRO B 1 20 ? 5.895 10.117 2.668 1 97.75 20 PRO B CA 1
ATOM 762 C C . PRO B 1 20 ? 4.621 10.367 3.477 1 97.75 20 PRO B C 1
ATOM 764 O O . PRO B 1 20 ? 4.141 9.469 4.168 1 97.75 20 PRO B O 1
ATOM 767 N N . THR B 1 21 ? 4.105 11.539 3.432 1 98.38 21 THR B N 1
ATOM 768 C CA . THR B 1 21 ? 2.922 11.922 4.191 1 98.38 21 THR B CA 1
ATOM 769 C C . THR B 1 21 ? 1.878 12.562 3.279 1 98.38 21 THR B C 1
ATOM 771 O O . THR B 1 21 ? 2.203 13.023 2.186 1 98.38 21 THR B O 1
ATOM 774 N N . ILE B 1 22 ? 0.578 12.477 3.678 1 98.62 22 ILE B N 1
ATOM 775 C CA . ILE B 1 22 ? -0.431 13.32 3.039 1 98.62 22 ILE B CA 1
ATOM 776 C C . ILE B 1 22 ? -0.064 14.789 3.213 1 98.62 22 ILE B C 1
ATOM 778 O O . ILE B 1 22 ? 0.105 15.266 4.34 1 98.62 22 ILE B O 1
ATOM 782 N N . THR B 1 23 ? 0.107 15.445 2.062 1 97.88 23 THR B N 1
ATOM 783 C CA . THR B 1 23 ? 0.552 16.828 2.082 1 97.88 23 THR B CA 1
ATOM 784 C C . THR B 1 23 ? -0.303 17.656 3.037 1 97.88 23 THR B C 1
ATOM 786 O O . THR B 1 23 ? -1.532 17.578 3.01 1 97.88 23 THR B O 1
ATOM 789 N N . GLY B 1 24 ? 0.3 18.406 3.873 1 96.81 24 GLY B N 1
ATOM 790 C CA . GLY B 1 24 ? -0.408 19.281 4.793 1 96.81 24 GLY B CA 1
ATOM 791 C C . GLY B 1 24 ? -0.788 18.594 6.094 1 96.81 24 GLY B C 1
ATOM 792 O O . GLY B 1 24 ? -1.418 19.203 6.961 1 96.81 24 GLY B O 1
ATOM 793 N N . THR B 1 25 ? -0.454 17.312 6.223 1 98 25 THR B N 1
ATOM 794 C CA . THR B 1 25 ? -0.699 16.547 7.445 1 98 25 THR B CA 1
ATOM 795 C C . THR B 1 25 ? 0.562 15.82 7.891 1 98 25 THR B C 1
ATOM 797 O O . THR B 1 25 ? 1.591 15.875 7.211 1 98 25 THR B O 1
ATOM 800 N N . ARG B 1 26 ? 0.538 15.203 9.008 1 97.88 26 ARG B N 1
ATOM 801 C CA . ARG B 1 26 ? 1.63 14.352 9.469 1 97.88 26 ARG B CA 1
ATOM 802 C C . ARG B 1 26 ? 1.272 12.875 9.328 1 97.88 26 ARG B C 1
ATOM 804 O O . ARG B 1 26 ? 1.905 12.016 9.945 1 97.88 26 ARG B O 1
ATOM 811 N N . ILE B 1 27 ? 0.188 12.602 8.609 1 98.69 27 ILE B N 1
ATOM 812 C CA . ILE B 1 27 ? -0.236 11.219 8.398 1 98.69 27 ILE B CA 1
ATOM 813 C C . ILE B 1 27 ? 0.576 10.602 7.258 1 98.69 27 ILE B C 1
ATOM 815 O O . ILE B 1 27 ? 0.529 11.078 6.121 1 98.69 27 ILE B O 1
ATOM 819 N N . CYS B 1 28 ? 1.255 9.523 7.57 1 98.44 28 CYS B N 1
ATOM 820 C CA . CYS B 1 28 ? 2.131 8.875 6.602 1 98.44 28 CYS B CA 1
ATOM 821 C C . CYS B 1 28 ? 1.355 7.883 5.746 1 98.44 28 CYS B C 1
ATOM 823 O O . CYS B 1 28 ? 0.34 7.336 6.184 1 98.44 28 CYS B O 1
ATOM 825 N N . VAL B 1 29 ? 1.927 7.668 4.586 1 98.62 29 VAL B N 1
ATOM 826 C CA . VAL B 1 29 ? 1.407 6.621 3.713 1 98.62 29 VAL B CA 1
ATOM 827 C C . VAL B 1 29 ? 1.347 5.297 4.473 1 98.62 29 VAL B C 1
ATOM 829 O O . VAL B 1 29 ? 0.342 4.586 4.414 1 98.62 29 VAL B O 1
ATOM 832 N N . SER B 1 30 ? 2.373 4.957 5.242 1 98.5 30 SER B N 1
ATOM 833 C CA . SER B 1 30 ? 2.428 3.695 5.973 1 98.5 30 SER B CA 1
ATOM 834 C C . SER B 1 30 ? 1.321 3.613 7.016 1 98.5 30 SER B C 1
ATOM 836 O O . SER B 1 30 ? 0.805 2.529 7.297 1 98.5 30 SER B O 1
ATOM 838 N N . ASP B 1 31 ? 0.93 4.73 7.621 1 98.69 31 ASP B N 1
ATOM 839 C CA . ASP B 1 31 ? -0.182 4.727 8.57 1 98.69 31 ASP B CA 1
ATOM 840 C C . ASP B 1 31 ? -1.47 4.25 7.898 1 98.69 31 ASP B C 1
ATOM 842 O O . ASP B 1 31 ? -2.137 3.344 8.398 1 98.69 31 ASP B O 1
ATOM 846 N N . ILE B 1 32 ? -1.749 4.855 6.773 1 98.88 32 ILE B N 1
ATOM 847 C CA . ILE B 1 32 ? -2.971 4.559 6.035 1 98.88 32 ILE B CA 1
ATOM 848 C C . ILE B 1 32 ? -2.971 3.092 5.605 1 98.88 32 ILE B C 1
ATOM 850 O O . ILE B 1 32 ? -3.963 2.383 5.793 1 98.88 32 ILE B O 1
ATOM 854 N N . LEU B 1 33 ? -1.84 2.646 5.078 1 98.69 33 LEU B N 1
ATOM 855 C CA . LEU B 1 33 ? -1.738 1.256 4.648 1 98.69 33 LEU B CA 1
ATOM 856 C C . LEU B 1 33 ? -1.905 0.31 5.832 1 98.69 33 LEU B C 1
ATOM 858 O O . LEU B 1 33 ? -2.514 -0.754 5.703 1 98.69 33 LEU B O 1
ATOM 862 N N . SER B 1 34 ? -1.356 0.679 6.957 1 98.5 34 SER B N 1
ATOM 863 C CA . SER B 1 34 ? -1.467 -0.142 8.156 1 98.5 34 SER B CA 1
ATOM 864 C C . SER B 1 34 ? -2.916 -0.256 8.625 1 98.5 34 SER B C 1
ATOM 866 O O . SER B 1 34 ? -3.379 -1.344 8.969 1 98.5 34 SER B O 1
ATOM 868 N N . TRP B 1 35 ? -3.658 0.848 8.617 1 98.69 35 TRP B N 1
ATOM 869 C CA . TRP B 1 35 ? -5.062 0.812 9.016 1 98.69 35 TRP B CA 1
ATOM 870 C C . TRP B 1 35 ? -5.871 -0.079 8.078 1 98.69 35 TRP B C 1
ATOM 872 O O . TRP B 1 35 ? -6.668 -0.904 8.531 1 98.69 35 TRP B O 1
ATOM 882 N N . LEU B 1 36 ? -5.609 0.061 6.789 1 98.31 36 LEU B N 1
ATOM 883 C CA . LEU B 1 36 ? -6.285 -0.78 5.809 1 98.31 36 LEU B CA 1
ATOM 884 C C . LEU B 1 36 ? -5.938 -2.25 6.02 1 98.31 36 LEU B C 1
ATOM 886 O O . LEU B 1 36 ? -6.793 -3.125 5.863 1 98.31 36 LEU B O 1
ATOM 890 N N . SER B 1 37 ? -4.699 -2.504 6.426 1 98.06 37 SER B N 1
ATOM 891 C CA . SER B 1 37 ? -4.211 -3.875 6.531 1 98.06 37 SER B CA 1
ATOM 892 C C . SER B 1 37 ? -4.859 -4.605 7.703 1 98.06 37 SER B C 1
ATOM 894 O O . SER B 1 37 ? -4.875 -5.836 7.742 1 98.06 37 SER B O 1
ATOM 896 N N . ILE B 1 38 ? -5.375 -3.891 8.641 1 96.88 38 ILE B N 1
ATOM 897 C CA . ILE B 1 38 ? -6.023 -4.555 9.766 1 96.88 38 ILE B CA 1
ATOM 898 C C . ILE B 1 38 ? -7.539 -4.527 9.578 1 96.88 38 ILE B C 1
ATOM 900 O O . ILE B 1 38 ? -8.289 -4.801 10.516 1 96.88 38 ILE B O 1
ATOM 904 N N . GLY B 1 39 ? -7.98 -4.043 8.406 1 95.81 39 GLY B N 1
ATOM 905 C CA . GLY B 1 39 ? -9.367 -4.27 8.023 1 95.81 39 GLY B CA 1
ATOM 906 C C . GLY B 1 39 ? -10.227 -3.027 8.125 1 95.81 39 GLY B C 1
ATOM 907 O O . GLY B 1 39 ? -11.43 -3.078 7.871 1 95.81 39 GLY B O 1
ATOM 908 N N . MET B 1 40 ? -9.648 -1.938 8.477 1 97.56 40 MET B N 1
ATOM 909 C CA . MET B 1 40 ? -10.453 -0.718 8.523 1 97.56 40 MET B CA 1
ATOM 910 C C . MET B 1 40 ? -10.891 -0.31 7.117 1 97.56 40 MET B C 1
ATOM 912 O O . MET B 1 40 ? -10.117 -0.414 6.164 1 97.56 40 MET B O 1
ATOM 916 N N . SER B 1 41 ? -12.164 0.167 7.004 1 96.88 41 SER B N 1
ATOM 917 C CA . SER B 1 41 ? -12.656 0.682 5.734 1 96.88 41 SER B CA 1
ATOM 918 C C . SER B 1 41 ? -12.211 2.123 5.508 1 96.88 41 SER B C 1
ATOM 920 O O . SER B 1 41 ? -11.719 2.777 6.43 1 96.88 41 SER B O 1
ATOM 922 N N . PHE B 1 42 ? -12.352 2.629 4.258 1 97.75 42 PHE B N 1
ATOM 923 C CA . PHE B 1 42 ? -12.078 4.031 3.971 1 97.75 42 PHE B CA 1
ATOM 924 C C . PHE B 1 42 ? -12.891 4.941 4.879 1 97.75 42 PHE B C 1
ATOM 926 O O . PHE B 1 42 ? -12.367 5.902 5.438 1 97.75 42 PHE B O 1
ATOM 933 N N . GLU B 1 43 ? -14.109 4.582 5.051 1 97.69 43 GLU B N 1
ATOM 934 C CA . GLU B 1 43 ? -15.023 5.391 5.848 1 97.69 43 GLU B CA 1
ATOM 935 C C . GLU B 1 43 ? -14.586 5.438 7.309 1 97.69 43 GLU B C 1
ATOM 937 O O . GLU B 1 43 ? -14.617 6.5 7.938 1 97.69 43 GLU B O 1
ATOM 942 N N . GLU B 1 44 ? -14.242 4.309 7.875 1 98.44 44 GLU B N 1
ATOM 943 C CA . GLU B 1 44 ? -13.773 4.254 9.258 1 98.44 44 GLU B CA 1
ATOM 944 C C . GLU B 1 44 ? -12.531 5.121 9.453 1 98.44 44 GLU B C 1
ATOM 946 O O . GLU B 1 44 ? -12.43 5.848 10.438 1 98.44 44 GLU B O 1
ATOM 951 N N . ILE B 1 45 ? -11.625 5.07 8.531 1 98.75 45 ILE B N 1
ATOM 952 C CA . ILE B 1 45 ? -10.383 5.84 8.609 1 98.75 45 ILE B CA 1
ATOM 953 C C . ILE B 1 45 ? -10.703 7.332 8.578 1 98.75 45 ILE B C 1
ATOM 955 O O . ILE B 1 45 ? -10.18 8.102 9.391 1 98.75 45 ILE B O 1
ATOM 959 N N . ILE B 1 46 ? -11.617 7.75 7.684 1 98.56 46 ILE B N 1
ATOM 960 C CA . ILE B 1 46 ? -11.961 9.156 7.52 1 98.56 46 ILE B CA 1
ATOM 961 C C . ILE B 1 46 ? -12.695 9.656 8.758 1 98.56 46 ILE B C 1
ATOM 963 O O . ILE B 1 46 ? -12.508 10.805 9.18 1 98.56 46 ILE B O 1
ATOM 967 N N . GLU B 1 47 ? -13.492 8.812 9.352 1 98.62 47 GLU B N 1
ATOM 968 C CA . GLU B 1 47 ? -14.172 9.164 10.602 1 98.62 47 GLU B CA 1
ATOM 969 C C . GLU B 1 47 ? -13.172 9.414 11.719 1 98.62 47 GLU B C 1
ATOM 971 O O . GLU B 1 47 ? -13.32 10.359 12.5 1 98.62 47 GLU B O 1
ATOM 976 N N . ASP B 1 48 ? -12.094 8.625 11.836 1 98.56 48 ASP B N 1
ATOM 977 C CA . ASP B 1 48 ? -11.094 8.711 12.891 1 98.56 48 ASP B CA 1
ATOM 978 C C . ASP B 1 48 ? -10.117 9.859 12.625 1 98.56 48 ASP B C 1
ATOM 980 O O . ASP B 1 48 ? -9.57 10.445 13.555 1 98.56 48 ASP B O 1
ATOM 984 N N . PHE B 1 49 ? -9.898 10.102 11.359 1 98.62 49 PHE B N 1
ATOM 985 C CA . PHE B 1 49 ? -8.992 11.156 10.922 1 98.62 49 PHE B CA 1
ATOM 986 C C . PHE B 1 49 ? -9.68 12.062 9.898 1 98.62 49 PHE B C 1
ATOM 988 O O . PHE B 1 49 ? -9.375 12 8.711 1 98.62 49 PHE B O 1
ATOM 995 N N . PRO B 1 50 ? -10.461 12.977 10.406 1 98.38 50 PRO B N 1
ATOM 996 C CA . PRO B 1 50 ? -11.305 13.797 9.531 1 98.38 50 PRO B CA 1
ATOM 997 C C . PRO B 1 50 ? -10.492 14.711 8.617 1 98.38 50 PRO B C 1
ATOM 999 O O . PRO B 1 50 ? -11.039 15.289 7.676 1 98.38 50 PRO B O 1
ATOM 1002 N N . GLU B 1 51 ? -9.211 14.875 8.906 1 98.12 51 GLU B N 1
ATOM 1003 C CA . GLU B 1 51 ? -8.344 15.648 8.008 1 98.12 51 GLU B CA 1
ATOM 1004 C C . GLU B 1 51 ? -8.109 14.906 6.699 1 98.12 51 GLU B C 1
ATOM 1006 O O . GLU B 1 51 ? -7.637 15.492 5.723 1 98.12 51 GLU B O 1
ATOM 1011 N N . LEU B 1 52 ? -8.461 13.68 6.695 1 98.44 52 LEU B N 1
ATOM 1012 C CA . LEU B 1 52 ? -8.312 12.867 5.488 1 98.44 52 LEU B CA 1
ATOM 1013 C C . LEU B 1 52 ? -9.625 12.805 4.711 1 98.44 52 LEU B C 1
ATOM 1015 O O . LEU B 1 52 ? -10.703 12.922 5.293 1 98.44 52 LEU B O 1
ATOM 1019 N N . ASN B 1 53 ? -9.523 12.656 3.416 1 97.69 53 ASN B N 1
ATOM 1020 C CA . ASN B 1 53 ? -10.656 12.289 2.576 1 97.69 53 ASN B CA 1
ATOM 1021 C C . ASN B 1 53 ? -10.328 11.086 1.688 1 97.69 53 ASN B C 1
ATOM 1023 O O . ASN B 1 53 ? -9.227 10.547 1.758 1 97.69 53 ASN B O 1
ATOM 1027 N N . LYS B 1 54 ? -11.328 10.695 0.891 1 97.56 54 LYS B N 1
ATOM 1028 C CA . LYS B 1 54 ? -11.18 9.5 0.066 1 97.56 54 LYS B CA 1
ATOM 1029 C C . LYS B 1 54 ? -10 9.633 -0.888 1 97.56 54 LYS B C 1
ATOM 1031 O O . LYS B 1 54 ? -9.258 8.672 -1.105 1 97.56 54 LYS B O 1
ATOM 1036 N N . GLU B 1 55 ? -9.797 10.789 -1.471 1 97.31 55 GLU B N 1
ATOM 1037 C CA . GLU B 1 55 ? -8.711 11.008 -2.422 1 97.31 55 GLU B CA 1
ATOM 1038 C C . GLU B 1 55 ? -7.348 10.812 -1.759 1 97.31 55 GLU B C 1
ATOM 1040 O O . GLU B 1 55 ? -6.402 10.352 -2.398 1 97.31 55 GLU B O 1
ATOM 1045 N N . HIS B 1 56 ? -7.207 11.141 -0.48 1 98.31 56 HIS B N 1
ATOM 1046 C CA . HIS B 1 56 ? -5.965 10.953 0.26 1 98.31 56 HIS B CA 1
ATOM 1047 C C . HIS B 1 56 ? -5.625 9.469 0.391 1 98.31 56 HIS B C 1
ATOM 1049 O O . HIS B 1 56 ? -4.473 9.078 0.212 1 98.31 56 HIS B O 1
ATOM 1055 N N . ILE B 1 57 ? -6.676 8.703 0.678 1 98.56 57 ILE B N 1
ATOM 1056 C CA . ILE B 1 57 ? -6.469 7.273 0.855 1 98.56 57 ILE B CA 1
ATOM 1057 C C . ILE B 1 57 ? -6.086 6.637 -0.48 1 98.56 57 ILE B C 1
ATOM 1059 O O . ILE B 1 57 ? -5.137 5.855 -0.553 1 98.56 57 ILE B O 1
ATOM 1063 N N . LEU B 1 58 ? -6.812 7.043 -1.527 1 98.38 58 LEU B N 1
ATOM 1064 C CA . LEU B 1 58 ? -6.5 6.531 -2.857 1 98.38 58 LEU B CA 1
ATOM 1065 C C . LEU B 1 58 ? -5.098 6.949 -3.285 1 98.38 58 LEU B C 1
ATOM 1067 O O . LEU B 1 58 ? -4.371 6.164 -3.896 1 98.38 58 LEU B O 1
ATOM 1071 N N . ALA B 1 59 ? -4.68 8.148 -2.961 1 98.44 59 ALA B N 1
ATOM 1072 C CA . ALA B 1 59 ? -3.344 8.641 -3.287 1 98.44 59 ALA B CA 1
ATOM 1073 C C . ALA B 1 59 ? -2.271 7.828 -2.566 1 98.44 59 ALA B C 1
ATOM 1075 O O . ALA B 1 59 ? -1.239 7.496 -3.152 1 98.44 59 ALA B O 1
ATOM 1076 N N . ALA B 1 60 ? -2.51 7.527 -1.298 1 98.62 60 ALA B N 1
ATOM 1077 C CA . ALA B 1 60 ? -1.559 6.719 -0.542 1 98.62 60 ALA B CA 1
ATOM 1078 C C . ALA B 1 60 ? -1.373 5.348 -1.188 1 98.62 60 ALA B C 1
ATOM 1080 O O . ALA B 1 60 ? -0.246 4.867 -1.325 1 98.62 60 ALA B O 1
ATOM 1081 N N . LEU B 1 61 ? -2.467 4.793 -1.596 1 98.62 61 LEU B N 1
ATOM 1082 C CA . LEU B 1 61 ? -2.439 3.492 -2.252 1 98.62 61 LEU B CA 1
ATOM 1083 C C . LEU B 1 61 ? -1.699 3.57 -3.582 1 98.62 61 LEU B C 1
ATOM 1085 O O . LEU B 1 61 ? -0.882 2.701 -3.896 1 98.62 61 LEU B O 1
ATOM 1089 N N . ALA B 1 62 ? -2.006 4.57 -4.348 1 98.44 62 ALA B N 1
ATOM 1090 C CA . ALA B 1 62 ? -1.354 4.754 -5.645 1 98.44 62 ALA B CA 1
ATOM 1091 C C . ALA B 1 62 ? 0.147 4.965 -5.477 1 98.44 62 ALA B C 1
ATOM 1093 O O . ALA B 1 62 ? 0.946 4.41 -6.234 1 98.44 62 ALA B O 1
ATOM 1094 N N . PHE B 1 63 ? 0.507 5.766 -4.484 1 97.94 63 PHE B N 1
ATOM 1095 C CA . PHE B 1 63 ? 1.914 6 -4.184 1 97.94 63 PHE B CA 1
ATOM 1096 C C . PHE B 1 63 ? 2.627 4.695 -3.861 1 97.94 63 PHE B C 1
ATOM 1098 O O . PHE B 1 63 ? 3.689 4.406 -4.418 1 97.94 63 PHE B O 1
ATOM 1105 N N . ALA B 1 64 ? 2.027 3.924 -2.979 1 97.81 64 ALA B N 1
ATOM 1106 C CA . ALA B 1 64 ? 2.629 2.654 -2.576 1 97.81 64 ALA B CA 1
ATOM 1107 C C . ALA B 1 64 ? 2.742 1.7 -3.762 1 97.81 64 ALA B C 1
ATOM 1109 O O . ALA B 1 64 ? 3.734 0.981 -3.895 1 97.81 64 ALA B O 1
ATOM 1110 N N . ALA B 1 65 ? 1.717 1.654 -4.594 1 97.5 65 ALA B N 1
ATOM 1111 C CA . ALA B 1 65 ? 1.774 0.829 -5.797 1 97.5 65 ALA B CA 1
ATOM 1112 C C . ALA B 1 65 ? 2.951 1.231 -6.684 1 97.5 65 ALA B C 1
ATOM 1114 O O . ALA B 1 65 ? 3.684 0.374 -7.184 1 97.5 65 ALA B O 1
ATOM 1115 N N . ASN B 1 66 ? 3.094 2.492 -6.891 1 96 66 ASN B N 1
ATOM 1116 C CA . ASN B 1 66 ? 4.191 3.014 -7.699 1 96 66 ASN B CA 1
ATOM 1117 C C . ASN B 1 66 ? 5.547 2.648 -7.105 1 96 66 ASN B C 1
ATOM 1119 O O . ASN B 1 66 ? 6.465 2.262 -7.832 1 96 66 ASN B O 1
ATOM 1123 N N . ARG B 1 67 ? 5.68 2.814 -5.781 1 94.31 67 ARG B N 1
ATOM 1124 C CA . ARG B 1 67 ? 6.91 2.449 -5.086 1 94.31 67 ARG B CA 1
ATOM 1125 C C . ARG B 1 67 ? 7.266 0.988 -5.332 1 94.31 67 ARG B C 1
ATOM 1127 O O . ARG B 1 67 ? 8.422 0.666 -5.625 1 94.31 67 ARG B O 1
ATOM 1134 N N . GLU B 1 68 ? 6.262 0.103 -5.238 1 94.06 68 GLU B N 1
ATOM 1135 C CA . GLU B 1 68 ? 6.508 -1.321 -5.449 1 94.06 68 GLU B CA 1
ATOM 1136 C C . GLU B 1 68 ? 6.906 -1.604 -6.898 1 94.06 68 GLU B C 1
ATOM 1138 O O . GLU B 1 68 ? 7.715 -2.496 -7.16 1 94.06 68 GLU B O 1
ATOM 1143 N N . ASN B 1 69 ? 6.398 -0.834 -7.805 1 92.88 69 ASN B N 1
ATOM 1144 C CA . ASN B 1 69 ? 6.68 -1.044 -9.219 1 92.88 69 ASN B CA 1
ATOM 1145 C C . ASN B 1 69 ? 8.102 -0.614 -9.578 1 92.88 69 ASN B C 1
ATOM 1147 O O . ASN B 1 69 ? 8.719 -1.189 -10.477 1 92.88 69 ASN B O 1
ATOM 1151 N N . ILE B 1 70 ? 8.547 0.269 -8.781 1 88.69 70 ILE B N 1
ATOM 1152 C CA . ILE B 1 70 ? 9.836 0.822 -9.18 1 88.69 70 ILE B CA 1
ATOM 1153 C C . ILE B 1 70 ? 10.945 0.201 -8.336 1 88.69 70 ILE B C 1
ATOM 1155 O O . ILE B 1 70 ? 12.133 0.367 -8.641 1 88.69 70 ILE B O 1
ATOM 1159 N N . THR B 1 71 ? 10.555 -0.469 -7.203 1 81.12 71 THR B N 1
ATOM 1160 C CA . THR B 1 71 ? 11.57 -1.104 -6.375 1 81.12 71 THR B CA 1
ATOM 1161 C C . THR B 1 71 ? 12.344 -2.146 -7.172 1 81.12 71 THR B C 1
ATOM 1163 O O . THR B 1 71 ? 11.758 -3.035 -7.785 1 81.12 71 THR B O 1
ATOM 1166 N N . LYS B 1 72 ? 13.703 -1.776 -7.445 1 64 72 LYS B N 1
ATOM 1167 C CA . LYS B 1 72 ? 14.625 -2.611 -8.211 1 64 72 LYS B CA 1
ATOM 1168 C C . LYS B 1 72 ? 15.266 -3.678 -7.328 1 64 72 LYS B C 1
ATOM 1170 O O . LYS B 1 72 ? 15.641 -3.4 -6.188 1 64 72 LYS B O 1
ATOM 1175 N N . ILE B 1 73 ? 14.773 -4.949 -7.488 1 58 73 ILE B N 1
ATOM 1176 C CA . ILE B 1 73 ? 15.516 -6.004 -6.809 1 58 73 ILE B CA 1
ATOM 1177 C C . ILE B 1 73 ? 16.969 -5.992 -7.277 1 58 73 ILE B C 1
ATOM 1179 O O . ILE B 1 73 ? 17.234 -6.055 -8.477 1 58 73 ILE B O 1
ATOM 1183 N N . ILE B 1 74 ? 17.734 -5.121 -6.648 1 49.53 74 ILE B N 1
ATOM 1184 C CA . ILE B 1 74 ? 19.141 -5.145 -7.02 1 49.53 74 ILE B CA 1
ATOM 1185 C C . ILE B 1 74 ? 19.672 -6.574 -6.949 1 49.53 74 ILE B C 1
ATOM 1187 O O . ILE B 1 74 ? 19.625 -7.207 -5.891 1 49.53 74 ILE B O 1
ATOM 1191 N N . ALA B 1 75 ? 19.5 -7.254 -8.039 1 45.88 75 ALA B N 1
ATOM 1192 C CA . ALA B 1 75 ? 20.172 -8.531 -8.219 1 45.88 75 ALA B CA 1
ATOM 1193 C C . ALA B 1 75 ? 21.594 -8.484 -7.652 1 45.88 75 ALA B C 1
ATOM 1195 O O . ALA B 1 75 ? 22.344 -7.551 -7.918 1 45.88 75 ALA B O 1
ATOM 1196 N N . ALA B 1 76 ? 21.844 -9.172 -6.539 1 36.28 76 ALA B N 1
ATOM 1197 C CA . ALA B 1 76 ? 23.266 -9.43 -6.332 1 36.28 76 ALA B CA 1
ATOM 1198 C C . ALA B 1 76 ? 23.859 -10.234 -7.492 1 36.28 76 ALA B C 1
ATOM 1200 O O . ALA B 1 76 ? 23.156 -11.039 -8.109 1 36.28 76 ALA B O 1
#

InterPro domains:
  IPR007367 VapB45-like, C-terminal [PF04255] (9-64)
  IPR009057 Homedomain-like superfamily [SSF46689] (2-66)
  IPR036388 Winged helix-like DNA-binding domain superfamily [G3DSA:1.10.10.10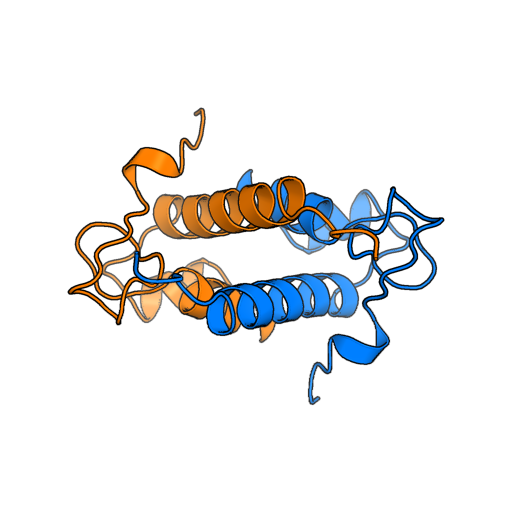] (9-76)

Sequence (152 aa):
MNNNWQNLISINPDIRFGKPTITGTRICVSDILSWLSIGMSFEEIIEDFPELNKEHILAALAFAANRENITKIIAAMNNNWQNLISINPDIRFGKPTITGTRICVSDILSWLSIGMSFEEIIEDFPELNKEHILAALAFAANRENITKIIAA